Protein AF-K1YLE1-F1 (afdb_monomer)

Sequence (106 aa):
MKALAQDQYKVLEGLFARLPTEIRSKHPHFAALFDGDTSSYARRKIRENPPKVLLSNPEMLHLSMLPYHRNWQSFFSRLRYVVIDEVHSYRGVLGSHMAWVIRRLG

Nearest PDB structures (foldseek):
  5v9x-assembly1_A  TM=8.210E-01  e=5.045E-03  Mycolicibacterium smegmatis
  8ark-assembly3_C  TM=7.023E-01  e=1.483E+00  Saccharomyces cerevisiae
  7gqt-assembly1_A  TM=7.246E-01  e=3.457E+00  Homo sapiens
  8ark-assembly1_A  TM=4.950E-01  e=4.969E+00  Saccharomyces cerevisiae

Structure (mmCIF, N/CA/C/O backbone):
data_AF-K1YLE1-F1
#
_entry.id   AF-K1YLE1-F1
#
loop_
_atom_site.group_PDB
_atom_site.id
_atom_site.type_symbol
_atom_site.label_atom_id
_atom_site.label_alt_id
_atom_site.label_comp_id
_atom_site.label_asym_id
_atom_site.label_entity_id
_atom_site.label_seq_id
_atom_site.pdbx_PDB_ins_code
_atom_site.Cartn_x
_atom_site.Cartn_y
_atom_site.Cartn_z
_atom_site.occupancy
_atom_site.B_iso_or_equiv
_atom_site.auth_seq_id
_atom_site.auth_comp_id
_atom_site.auth_asym_id
_atom_site.auth_atom_id
_atom_site.pdbx_PDB_model_num
ATOM 1 N N . MET A 1 1 ? 5.183 9.085 -9.367 1.00 58.56 1 MET A N 1
ATOM 2 C CA . MET A 1 1 ? 4.461 8.050 -8.588 1.00 58.56 1 MET A CA 1
ATOM 3 C C . MET A 1 1 ? 4.128 8.464 -7.153 1.00 58.56 1 MET A C 1
ATOM 5 O O . MET A 1 1 ? 2.977 8.305 -6.783 1.00 58.56 1 MET A O 1
ATOM 9 N N . LYS A 1 2 ? 5.052 9.021 -6.350 1.00 65.19 2 LYS A N 1
ATOM 10 C CA . LYS A 1 2 ? 4.756 9.422 -4.953 1.00 65.19 2 LYS A CA 1
ATOM 11 C C . LYS A 1 2 ? 3.617 10.447 -4.818 1.00 65.19 2 LYS A C 1
ATOM 13 O O . LYS A 1 2 ? 2.703 10.228 -4.034 1.00 65.19 2 LYS A O 1
ATOM 18 N N . ALA A 1 3 ? 3.637 11.507 -5.631 1.00 73.69 3 ALA A N 1
ATOM 19 C CA . ALA A 1 3 ? 2.559 12.503 -5.656 1.00 73.69 3 ALA A CA 1
ATOM 20 C C . ALA A 1 3 ? 1.191 11.857 -5.945 1.00 73.69 3 ALA A C 1
ATOM 22 O O . ALA A 1 3 ? 0.238 12.084 -5.212 1.00 73.69 3 ALA A O 1
ATOM 23 N N . LEU A 1 4 ? 1.143 10.941 -6.920 1.00 78.00 4 LEU A N 1
ATOM 24 C CA . LEU A 1 4 ? -0.073 10.216 -7.287 1.00 78.00 4 LEU A CA 1
ATOM 25 C C . LEU A 1 4 ? -0.620 9.371 -6.131 1.00 78.00 4 LEU A C 1
ATOM 27 O O . LEU A 1 4 ? -1.800 9.465 -5.827 1.00 78.00 4 LEU A O 1
ATOM 31 N N . ALA A 1 5 ? 0.220 8.592 -5.441 1.00 79.56 5 ALA A N 1
ATOM 32 C CA . ALA A 1 5 ? -0.232 7.804 -4.290 1.00 79.56 5 ALA A CA 1
ATOM 33 C C . ALA A 1 5 ? -0.827 8.699 -3.190 1.00 79.56 5 ALA A C 1
ATOM 35 O O . ALA A 1 5 ? -1.853 8.371 -2.595 1.00 79.56 5 ALA A O 1
ATOM 36 N N . GLN A 1 6 ? -0.212 9.858 -2.954 1.00 82.81 6 GLN A N 1
ATOM 37 C CA . GLN A 1 6 ? -0.653 10.822 -1.954 1.00 82.81 6 GLN A CA 1
ATOM 38 C C . GLN A 1 6 ? -1.972 11.509 -2.345 1.00 82.81 6 GLN A C 1
ATOM 40 O O . GLN A 1 6 ? -2.826 11.731 -1.485 1.00 82.81 6 GLN A O 1
ATOM 45 N N . ASP A 1 7 ? -2.172 11.788 -3.631 1.00 86.44 7 ASP A N 1
ATOM 46 C CA . ASP A 1 7 ? -3.423 12.335 -4.158 1.00 86.44 7 ASP A CA 1
ATOM 47 C C . ASP A 1 7 ? -4.551 11.294 -4.127 1.00 86.44 7 ASP A C 1
ATOM 49 O O . ASP A 1 7 ? -5.642 11.588 -3.637 1.00 86.44 7 ASP A O 1
ATOM 53 N N . GLN A 1 8 ? -4.274 10.049 -4.527 1.00 87.31 8 GLN A N 1
ATOM 54 C CA . GLN A 1 8 ? -5.219 8.930 -4.418 1.00 87.31 8 GLN A CA 1
ATOM 55 C C . GLN A 1 8 ? -5.630 8.683 -2.962 1.00 87.31 8 GLN A C 1
ATOM 57 O O . GLN A 1 8 ? -6.809 8.486 -2.668 1.00 87.31 8 GLN A O 1
ATOM 62 N N . TYR A 1 9 ? -4.679 8.761 -2.028 1.00 89.44 9 TYR A N 1
ATOM 63 C CA . TYR A 1 9 ? -4.962 8.662 -0.599 1.00 89.44 9 TYR A CA 1
ATOM 64 C C . TYR A 1 9 ? -5.935 9.753 -0.132 1.00 89.44 9 TYR A C 1
ATOM 66 O O . TYR A 1 9 ? -6.931 9.443 0.520 1.00 89.44 9 TYR A O 1
ATOM 74 N N . LYS A 1 10 ? -5.709 11.018 -0.513 1.00 88.62 10 LYS A N 1
ATOM 75 C CA . LYS A 1 10 ? -6.620 12.127 -0.176 1.00 88.62 10 LYS A CA 1
ATOM 76 C C . LYS A 1 10 ? -8.017 11.927 -0.761 1.00 88.62 10 LYS A C 1
ATOM 78 O O . LYS A 1 10 ? -9.004 12.213 -0.086 1.00 88.62 10 LYS A O 1
ATOM 83 N N . VAL A 1 11 ? -8.114 11.436 -1.998 1.00 89.88 11 VAL A N 1
ATOM 84 C CA . VAL A 1 11 ? -9.403 11.141 -2.640 1.00 89.88 11 VAL A CA 1
ATOM 85 C C . VAL A 1 11 ? -10.143 10.038 -1.886 1.00 89.88 11 VAL A C 1
ATOM 87 O O . VAL A 1 11 ? -11.324 10.203 -1.583 1.00 89.88 11 VAL A O 1
ATOM 90 N N . LEU A 1 12 ? -9.459 8.948 -1.528 1.00 89.19 12 LEU A N 1
ATOM 91 C CA . LEU A 1 12 ? -10.048 7.845 -0.764 1.00 89.19 12 LEU A CA 1
ATOM 92 C C . LEU A 1 12 ? -10.521 8.289 0.621 1.00 89.19 12 LEU A C 1
ATOM 94 O O . LEU A 1 12 ? -11.643 7.965 1.003 1.00 89.19 12 LEU A O 1
ATOM 98 N N . GLU A 1 13 ? -9.717 9.070 1.340 1.00 88.75 13 GLU A N 1
ATOM 99 C CA . GLU A 1 13 ? -10.111 9.650 2.628 1.00 88.75 13 GLU A CA 1
ATOM 100 C C . GLU A 1 13 ? -11.322 10.584 2.475 1.00 88.75 13 GLU A C 1
ATOM 102 O O . GLU A 1 13 ? -12.272 10.507 3.252 1.00 88.75 13 GLU A O 1
ATOM 107 N N . GLY A 1 14 ? -11.358 11.410 1.424 1.00 89.56 14 GLY A N 1
ATOM 108 C CA . GLY A 1 14 ? -12.495 12.284 1.128 1.00 89.56 14 GLY A CA 1
ATOM 109 C C . GLY A 1 14 ? -13.777 11.527 0.762 1.00 89.56 14 GLY A C 1
ATOM 110 O O . GLY A 1 14 ? -14.875 11.947 1.127 1.00 89.56 14 GLY A O 1
ATOM 111 N N . LEU A 1 15 ? -13.668 10.398 0.059 1.00 88.88 15 LEU A N 1
ATOM 112 C CA . LEU A 1 15 ? -14.795 9.501 -0.209 1.00 88.88 15 LEU A CA 1
ATOM 113 C C . LEU A 1 15 ? -15.266 8.808 1.073 1.00 88.88 15 LEU A C 1
ATOM 115 O O . LEU A 1 15 ? -16.465 8.766 1.343 1.00 88.88 15 LEU A O 1
ATOM 119 N N . PHE A 1 16 ? -14.334 8.323 1.890 1.00 89.44 16 PHE A N 1
ATOM 120 C CA . PHE A 1 16 ? -14.638 7.662 3.153 1.00 89.44 16 PHE A CA 1
ATOM 121 C C . PHE A 1 16 ? -15.303 8.611 4.158 1.00 89.44 16 PHE A C 1
ATOM 123 O O . PHE A 1 16 ? -16.254 8.230 4.842 1.00 89.44 16 PHE A O 1
ATOM 130 N N . ALA A 1 17 ? -14.882 9.877 4.189 1.00 88.75 17 ALA A N 1
ATOM 131 C CA . ALA A 1 17 ? -15.471 10.908 5.035 1.00 88.75 17 ALA A CA 1
ATOM 132 C C . ALA A 1 17 ? -16.965 11.150 4.752 1.00 88.75 17 ALA A C 1
ATOM 134 O O . ALA A 1 17 ? -17.672 11.609 5.651 1.00 88.75 17 ALA A O 1
ATOM 135 N N . ARG A 1 18 ? -17.451 10.813 3.548 1.00 91.31 18 ARG A N 1
ATOM 136 C CA . ARG A 1 18 ? -18.861 10.940 3.137 1.00 91.31 18 ARG A CA 1
ATOM 137 C C . ARG A 1 18 ? -19.740 9.759 3.562 1.00 91.31 18 ARG A C 1
ATOM 139 O O . ARG A 1 18 ? -20.952 9.824 3.379 1.00 91.31 18 ARG A O 1
ATOM 146 N N . LEU A 1 19 ? -19.163 8.685 4.103 1.00 90.12 19 LEU A N 1
ATOM 147 C CA . LEU A 1 19 ? -19.934 7.534 4.576 1.00 90.12 19 LEU A CA 1
ATOM 148 C C . LEU A 1 19 ? -20.639 7.823 5.917 1.00 90.12 19 LEU A C 1
ATOM 150 O O . LEU A 1 19 ? -20.166 8.659 6.694 1.00 90.12 19 LEU A O 1
ATOM 154 N N . PRO A 1 20 ? -21.732 7.099 6.236 1.00 93.31 20 PRO A N 1
ATOM 155 C CA . PRO A 1 20 ? -22.396 7.179 7.535 1.00 93.31 20 PRO A CA 1
ATOM 156 C C . PRO A 1 20 ? -21.435 6.967 8.713 1.00 93.31 20 PRO A C 1
ATOM 158 O O . PRO A 1 20 ? -20.477 6.189 8.639 1.00 93.31 20 PRO A O 1
ATOM 161 N N . THR A 1 21 ? -21.689 7.6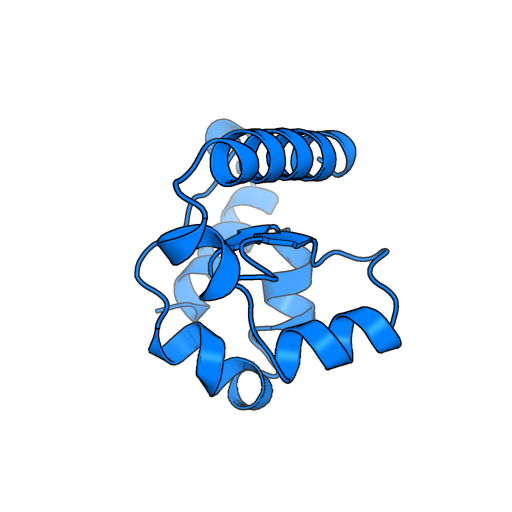58 9.824 1.00 90.06 21 THR A N 1
ATOM 162 C CA . THR A 1 21 ? -20.826 7.647 11.019 1.00 90.06 21 THR A CA 1
ATOM 163 C C . THR A 1 21 ? -20.658 6.247 11.610 1.00 90.06 21 THR A C 1
ATOM 165 O O . THR A 1 21 ? -19.582 5.923 12.103 1.00 90.06 21 THR A O 1
ATOM 168 N N . GLU A 1 22 ? -21.664 5.387 11.488 1.00 90.62 22 GLU A N 1
ATOM 169 C CA . GLU A 1 22 ? -21.665 3.995 11.948 1.00 90.62 22 GLU A CA 1
ATOM 170 C C . GLU A 1 22 ? -20.649 3.129 11.191 1.00 90.62 22 GLU A C 1
ATOM 172 O O . GLU A 1 22 ? -20.106 2.170 11.743 1.00 90.62 22 GLU A O 1
ATOM 177 N N . ILE A 1 23 ? -20.392 3.455 9.920 1.00 87.12 23 ILE A N 1
ATOM 178 C CA . ILE A 1 23 ? -19.375 2.789 9.100 1.00 87.12 23 ILE A CA 1
ATOM 179 C C . ILE A 1 23 ? -18.001 3.382 9.412 1.00 87.12 23 ILE A C 1
ATOM 181 O O . ILE A 1 23 ? -17.034 2.639 9.597 1.00 87.12 23 ILE A O 1
ATOM 185 N N . ARG A 1 24 ? -17.917 4.714 9.522 1.00 89.38 24 ARG A N 1
ATOM 186 C CA . ARG A 1 24 ? -16.657 5.417 9.798 1.00 89.38 24 ARG A CA 1
ATOM 187 C C . ARG A 1 24 ? -16.061 5.038 11.154 1.00 89.38 24 ARG A C 1
ATOM 189 O O . ARG A 1 24 ? -14.872 4.747 11.232 1.00 89.38 24 ARG A O 1
ATOM 196 N N . SER A 1 25 ? -16.882 4.952 12.200 1.00 86.62 25 SER A N 1
ATOM 197 C CA . SER A 1 25 ? -16.440 4.615 13.563 1.00 86.62 25 SER A CA 1
ATOM 198 C C . SER A 1 25 ? -15.867 3.201 13.685 1.00 86.62 25 SER A C 1
ATOM 200 O O . SER A 1 25 ? -14.962 2.965 14.482 1.00 86.62 25 SER A O 1
ATOM 202 N N . LYS A 1 26 ? -16.336 2.263 12.854 1.00 86.25 26 LYS A N 1
ATOM 203 C CA . LYS A 1 26 ? -15.804 0.893 12.786 1.00 86.25 26 LYS A CA 1
ATOM 204 C C . LYS A 1 26 ? -14.461 0.811 12.059 1.00 86.25 26 LYS A C 1
ATOM 206 O O . LYS A 1 26 ? -13.747 -0.184 12.206 1.00 86.25 26 LYS A O 1
ATOM 211 N N . HIS A 1 27 ? -14.118 1.818 11.256 1.00 84.25 27 HIS A N 1
ATOM 212 C CA . HIS A 1 27 ? -12.929 1.832 10.404 1.00 84.25 27 HIS A CA 1
ATOM 213 C C . HIS A 1 27 ? -12.196 3.186 10.481 1.00 84.25 27 HIS A C 1
ATOM 215 O O . HIS A 1 27 ? -12.070 3.866 9.467 1.00 84.25 27 HIS A O 1
ATOM 221 N N . PRO A 1 28 ? -11.661 3.570 11.657 1.00 76.94 28 PRO A N 1
ATOM 222 C CA . PRO A 1 28 ? -10.996 4.866 11.850 1.00 76.94 28 PRO A CA 1
ATOM 223 C C . PRO A 1 28 ? -9.699 5.028 11.037 1.00 76.94 28 PRO A C 1
ATOM 225 O O . PRO A 1 28 ? -9.206 6.139 10.873 1.00 76.94 28 PRO A O 1
ATOM 228 N N . HIS A 1 29 ? -9.144 3.926 10.526 1.00 80.44 29 HIS A N 1
ATOM 229 C CA . HIS A 1 29 ? -7.969 3.894 9.655 1.00 80.44 29 HIS A CA 1
ATOM 230 C C . HIS A 1 29 ? -8.321 3.135 8.374 1.00 80.44 29 HIS A C 1
ATOM 232 O O . HIS A 1 29 ? -7.908 1.991 8.168 1.00 80.44 29 HIS A O 1
ATOM 238 N N . PHE A 1 30 ? -9.190 3.731 7.555 1.00 89.12 30 PHE A N 1
ATOM 239 C CA . PHE A 1 30 ? -9.693 3.082 6.348 1.00 89.12 30 PHE A CA 1
ATOM 240 C C . PHE A 1 30 ? -8.579 2.849 5.327 1.00 89.12 30 PHE A C 1
ATOM 242 O O . PHE A 1 30 ? -8.436 1.726 4.834 1.00 89.12 30 PHE A O 1
ATOM 249 N N . ALA A 1 31 ? -7.766 3.875 5.067 1.00 92.88 31 ALA A N 1
ATOM 250 C CA . ALA A 1 31 ? -6.622 3.804 4.173 1.00 92.88 31 ALA A CA 1
ATOM 251 C C . ALA A 1 31 ? -5.309 4.156 4.891 1.00 92.88 31 ALA A C 1
ATOM 253 O O . ALA A 1 31 ? -5.304 4.876 5.887 1.00 92.88 31 ALA A O 1
ATOM 254 N N . ALA A 1 32 ? -4.178 3.673 4.372 1.00 93.31 32 ALA A N 1
ATOM 255 C CA . ALA A 1 32 ? -2.858 4.181 4.746 1.00 93.31 32 ALA A CA 1
ATOM 256 C C . ALA A 1 32 ? -1.887 4.170 3.560 1.00 93.31 32 ALA A C 1
ATOM 258 O O . ALA A 1 32 ? -1.979 3.316 2.674 1.00 93.31 32 ALA A O 1
ATOM 259 N N . LEU A 1 33 ? -0.930 5.098 3.589 1.00 93.38 33 LEU A N 1
ATOM 260 C CA . LEU A 1 33 ? 0.228 5.119 2.698 1.00 93.38 33 LEU A CA 1
ATOM 261 C C . LEU A 1 33 ? 1.363 4.290 3.302 1.00 93.38 33 LEU A C 1
ATOM 263 O O . LEU A 1 33 ? 1.681 4.426 4.484 1.00 93.38 33 LEU A O 1
ATOM 267 N N . PHE A 1 34 ? 1.961 3.432 2.482 1.00 93.75 34 PHE A N 1
ATOM 268 C CA . PHE A 1 34 ? 3.101 2.607 2.850 1.00 93.75 34 PHE A CA 1
ATOM 269 C C . PHE A 1 34 ? 4.150 2.635 1.738 1.00 93.75 34 PHE A C 1
ATOM 271 O O . PHE A 1 34 ? 4.104 1.865 0.777 1.00 93.75 34 PHE A O 1
ATOM 278 N N . ASP A 1 35 ? 5.094 3.55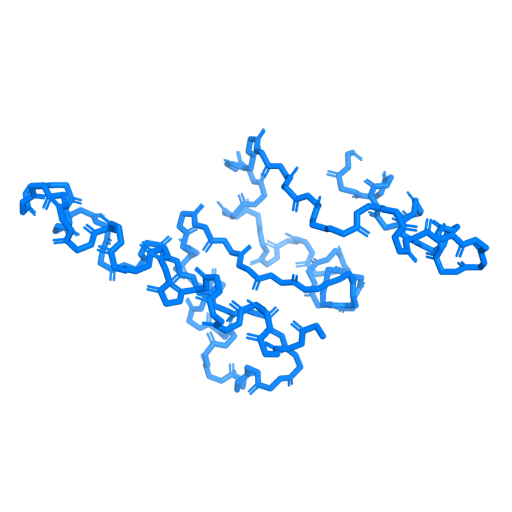5 1.877 1.00 91.88 35 ASP A N 1
ATOM 279 C CA . ASP A 1 35 ? 6.158 3.862 0.924 1.00 91.88 35 ASP A CA 1
ATOM 280 C C . ASP A 1 35 ? 7.524 4.053 1.626 1.00 91.88 35 ASP A C 1
ATOM 282 O O . ASP A 1 35 ? 7.689 3.827 2.835 1.00 91.88 35 ASP A O 1
ATOM 286 N N . GLY A 1 36 ? 8.530 4.465 0.851 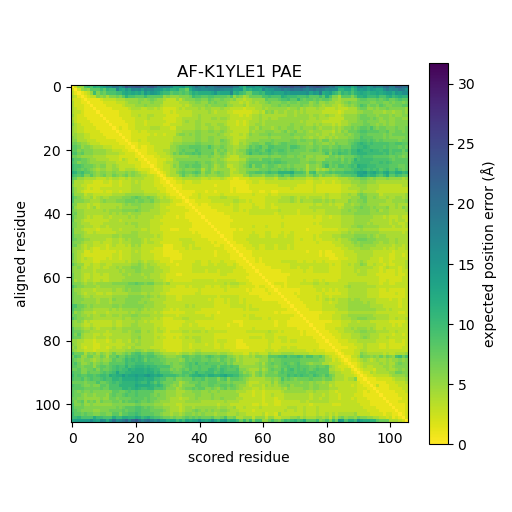1.00 88.00 36 GLY A N 1
ATOM 287 C CA . GLY A 1 36 ? 9.882 4.732 1.344 1.00 88.00 36 GLY A CA 1
ATOM 288 C C . GLY A 1 36 ? 9.951 5.814 2.429 1.00 88.00 36 GLY A C 1
ATOM 289 O O . GLY A 1 36 ? 10.793 5.713 3.317 1.00 88.00 36 GLY A O 1
ATOM 290 N N . ASP A 1 37 ? 9.031 6.780 2.422 1.00 89.88 37 ASP A N 1
ATOM 291 C CA . ASP A 1 37 ? 8.991 7.910 3.360 1.00 89.88 37 ASP A CA 1
ATOM 292 C C . ASP A 1 37 ? 8.184 7.622 4.630 1.00 89.88 37 ASP A C 1
ATOM 294 O O . ASP A 1 37 ? 8.211 8.386 5.598 1.00 89.88 37 ASP A O 1
ATOM 298 N N . THR A 1 38 ? 7.462 6.503 4.651 1.00 91.12 38 THR A N 1
ATOM 299 C CA . THR A 1 38 ? 6.695 6.082 5.820 1.00 91.12 38 THR A CA 1
ATOM 300 C C . THR A 1 38 ? 7.648 5.796 6.982 1.00 91.12 38 THR A C 1
ATOM 302 O O . THR A 1 38 ? 8.451 4.863 6.918 1.00 91.12 38 THR A O 1
ATOM 305 N N . SER A 1 39 ? 7.551 6.579 8.062 1.00 93.19 39 SER A N 1
ATOM 306 C CA . SER A 1 39 ? 8.437 6.459 9.228 1.00 93.19 39 SER A CA 1
ATOM 307 C C . SER A 1 39 ? 8.363 5.076 9.881 1.00 93.19 39 SER A C 1
ATOM 309 O O . SER A 1 39 ? 7.320 4.420 9.862 1.00 93.19 39 SER A O 1
ATOM 311 N N . SER A 1 40 ? 9.438 4.635 10.541 1.00 91.75 40 SER A N 1
ATOM 312 C CA . SER A 1 40 ? 9.474 3.334 11.231 1.00 91.75 40 SER A CA 1
ATOM 313 C C . SER A 1 40 ? 8.327 3.155 12.234 1.00 91.75 40 SER A C 1
ATOM 315 O O . SER A 1 40 ? 7.761 2.065 12.343 1.00 91.75 40 SER A O 1
ATOM 317 N N . TYR A 1 41 ? 7.940 4.234 12.923 1.00 93.75 41 TYR A N 1
ATOM 318 C CA . TYR A 1 41 ? 6.790 4.246 13.828 1.00 93.75 41 TYR A CA 1
ATOM 319 C C . TYR A 1 41 ? 5.466 4.017 13.084 1.00 93.75 41 TYR A C 1
ATOM 321 O O . TYR A 1 41 ? 4.682 3.151 13.477 1.00 93.75 41 TYR A O 1
ATOM 329 N N . ALA A 1 42 ? 5.235 4.736 11.980 1.00 93.12 42 ALA A N 1
ATOM 330 C CA . ALA A 1 42 ? 4.039 4.568 11.157 1.00 93.12 42 ALA A CA 1
ATOM 331 C C . ALA A 1 42 ? 3.973 3.164 10.532 1.00 93.12 42 ALA A C 1
ATOM 333 O O . ALA A 1 42 ? 2.934 2.511 10.606 1.00 93.12 42 ALA A O 1
ATOM 334 N N . ARG A 1 43 ? 5.098 2.640 10.022 1.00 93.31 43 ARG A N 1
ATOM 335 C CA . ARG A 1 43 ? 5.194 1.262 9.507 1.00 93.31 43 ARG A CA 1
ATOM 336 C C . ARG A 1 43 ? 4.811 0.233 10.566 1.00 93.31 43 ARG A C 1
ATOM 338 O O . ARG A 1 43 ? 4.123 -0.739 10.259 1.00 93.31 43 ARG A O 1
ATOM 345 N N . ARG A 1 44 ? 5.251 0.423 11.816 1.00 92.75 44 ARG A N 1
ATOM 346 C CA . ARG A 1 44 ? 4.885 -0.471 12.922 1.00 92.75 44 ARG A CA 1
ATOM 347 C C . ARG A 1 44 ? 3.382 -0.431 13.188 1.00 92.75 44 ARG A C 1
ATOM 349 O O . ARG A 1 44 ? 2.765 -1.491 13.184 1.00 92.75 44 ARG A O 1
ATOM 356 N N . LYS A 1 45 ? 2.796 0.765 13.305 1.00 93.06 45 LYS A N 1
ATOM 357 C CA . LYS A 1 45 ? 1.348 0.939 13.500 1.00 93.06 45 LYS A CA 1
ATOM 358 C C . LYS A 1 45 ? 0.514 0.302 12.390 1.00 93.06 45 LYS A C 1
ATOM 360 O O . LYS A 1 45 ? -0.452 -0.386 12.698 1.00 93.06 45 LYS A O 1
ATOM 365 N N . ILE A 1 46 ? 0.906 0.488 11.128 1.00 94.25 46 ILE A N 1
ATOM 366 C CA . ILE A 1 46 ? 0.220 -0.109 9.971 1.00 94.25 46 ILE A CA 1
ATOM 367 C C . ILE A 1 46 ? 0.263 -1.641 10.040 1.00 94.25 46 ILE A C 1
ATOM 369 O O . ILE A 1 46 ? -0.718 -2.291 9.713 1.00 94.25 46 ILE A O 1
ATOM 373 N N . ARG A 1 47 ? 1.369 -2.247 10.486 1.00 91.94 47 ARG A N 1
ATOM 374 C CA . ARG A 1 47 ? 1.447 -3.714 10.624 1.00 91.94 47 ARG A CA 1
ATOM 375 C C . ARG A 1 47 ? 0.634 -4.248 11.802 1.00 91.94 47 ARG A C 1
ATOM 377 O O . ARG A 1 47 ? -0.017 -5.278 11.668 1.00 91.94 47 ARG A O 1
ATOM 384 N N . GLU A 1 48 ? 0.679 -3.559 12.942 1.00 91.31 48 GLU A N 1
ATOM 385 C CA . GLU A 1 48 ? -0.085 -3.926 14.144 1.00 91.31 48 GLU A CA 1
ATOM 386 C C . GLU A 1 48 ? -1.597 -3.808 13.899 1.00 91.31 48 GLU A C 1
ATOM 388 O O . GLU A 1 48 ? -2.362 -4.673 14.317 1.00 91.31 48 GLU A O 1
ATOM 393 N N . ASN A 1 49 ? -2.020 -2.763 13.183 1.00 90.81 49 ASN A N 1
ATOM 394 C CA . ASN A 1 49 ? -3.416 -2.476 12.865 1.00 90.81 49 ASN A CA 1
ATOM 395 C C . ASN A 1 49 ? -3.562 -2.149 11.369 1.00 90.81 49 ASN A C 1
ATOM 397 O O . ASN A 1 49 ? -3.614 -0.973 10.997 1.00 90.81 49 ASN A O 1
ATOM 401 N N . PRO A 1 50 ? -3.608 -3.172 10.497 1.00 92.12 50 PRO A N 1
ATOM 402 C CA . PRO A 1 50 ? -3.647 -2.960 9.058 1.00 92.12 50 PRO A CA 1
ATOM 403 C C . PRO A 1 50 ? -4.934 -2.267 8.594 1.00 92.12 50 PRO A C 1
ATOM 405 O O . PRO A 1 50 ? -6.029 -2.654 9.022 1.00 92.12 50 PRO A O 1
ATOM 408 N N . PRO A 1 51 ? -4.822 -1.273 7.689 1.00 93.31 51 PRO A N 1
ATOM 409 C CA . PRO A 1 51 ? -5.973 -0.586 7.118 1.00 93.31 51 PRO A CA 1
ATOM 410 C C . PRO A 1 51 ? -6.754 -1.507 6.173 1.00 93.31 51 PRO A C 1
ATOM 412 O O . PRO A 1 51 ? -6.294 -2.585 5.784 1.00 93.31 51 PRO A O 1
ATOM 415 N N . LYS A 1 52 ? -7.942 -1.064 5.752 1.00 92.12 52 LYS A N 1
ATOM 416 C CA . LYS A 1 52 ? -8.718 -1.753 4.706 1.00 92.12 52 LYS A CA 1
ATOM 417 C C . LYS A 1 52 ? -8.092 -1.574 3.326 1.00 92.12 52 LYS A C 1
ATOM 419 O O . LYS A 1 52 ? -8.157 -2.493 2.515 1.00 92.12 52 LYS A O 1
ATOM 424 N N . VAL A 1 53 ? -7.496 -0.410 3.083 1.00 94.56 53 VAL A N 1
ATOM 425 C CA . VAL A 1 53 ? -6.809 -0.067 1.838 1.00 94.56 53 VAL A CA 1
ATOM 426 C C . VAL A 1 53 ? -5.373 0.326 2.156 1.00 94.56 53 VAL A C 1
ATOM 428 O O . VAL A 1 53 ? -5.124 1.221 2.958 1.00 94.56 53 VAL A O 1
ATOM 431 N N . LEU A 1 54 ? -4.415 -0.340 1.520 1.00 94.62 54 LEU A N 1
ATOM 432 C CA . LEU A 1 54 ? -3.003 0.006 1.626 1.00 94.62 54 LEU A CA 1
ATOM 433 C C . LEU A 1 54 ? -2.524 0.515 0.271 1.00 94.62 54 LEU A C 1
ATOM 435 O O . LEU A 1 54 ? -2.535 -0.231 -0.707 1.00 94.62 54 LEU A O 1
ATOM 439 N N . LEU A 1 55 ? -2.109 1.776 0.219 1.00 94.38 55 LEU A N 1
ATOM 440 C CA . LEU A 1 55 ? -1.497 2.359 -0.965 1.00 94.38 55 LEU A CA 1
ATOM 441 C C . LEU A 1 55 ? 0.012 2.188 -0.848 1.00 94.38 55 LEU A C 1
ATOM 443 O O . LEU A 1 55 ? 0.625 2.656 0.110 1.00 94.38 55 LEU A O 1
ATOM 447 N N . SER A 1 56 ? 0.606 1.495 -1.812 1.00 92.56 56 SER A N 1
ATOM 448 C CA . SER A 1 56 ? 2.029 1.178 -1.797 1.00 92.56 56 SER A CA 1
ATOM 449 C C . SER A 1 56 ? 2.604 1.167 -3.209 1.00 92.56 56 SER A C 1
ATOM 451 O O . SER A 1 56 ? 1.885 1.354 -4.190 1.00 92.56 56 SER A O 1
ATOM 453 N N . ASN A 1 57 ? 3.913 0.961 -3.311 1.00 89.44 57 ASN A N 1
ATOM 454 C CA . ASN A 1 57 ? 4.618 0.812 -4.574 1.00 89.44 57 ASN A CA 1
ATOM 455 C C . ASN A 1 57 ? 5.227 -0.605 -4.690 1.00 89.44 57 ASN A C 1
ATOM 457 O O . ASN A 1 57 ? 5.372 -1.309 -3.683 1.00 89.44 57 ASN A O 1
ATOM 461 N N . PRO A 1 58 ? 5.596 -1.051 -5.907 1.00 88.69 58 PRO A N 1
ATOM 462 C CA . PRO A 1 58 ? 6.167 -2.387 -6.110 1.00 88.69 58 PRO A CA 1
ATOM 463 C C . PRO A 1 58 ? 7.435 -2.648 -5.290 1.00 88.69 58 PRO A C 1
ATOM 465 O O . PRO A 1 58 ? 7.690 -3.773 -4.866 1.00 88.69 58 PRO A O 1
ATOM 468 N N . GLU A 1 59 ? 8.219 -1.602 -5.045 1.00 89.00 59 GLU A N 1
ATOM 469 C CA . GLU A 1 59 ? 9.441 -1.667 -4.253 1.00 89.00 59 GLU A CA 1
ATOM 470 C C . GLU A 1 59 ? 9.153 -2.018 -2.786 1.00 89.00 59 GLU A C 1
ATOM 472 O O . GLU A 1 59 ? 9.766 -2.933 -2.245 1.00 89.00 59 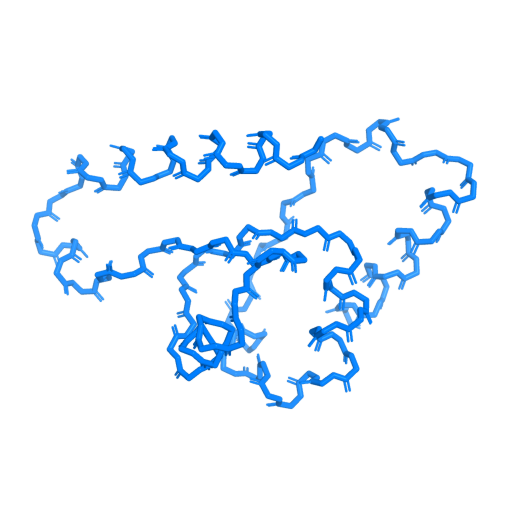GLU A O 1
ATOM 477 N N . MET A 1 60 ? 8.178 -1.372 -2.141 1.00 92.38 60 MET A N 1
ATOM 478 C CA . MET A 1 60 ? 7.785 -1.696 -0.766 1.00 92.38 60 MET A CA 1
ATOM 479 C C . MET A 1 60 ? 7.163 -3.076 -0.650 1.00 92.38 60 MET A C 1
ATOM 481 O O . MET A 1 60 ? 7.409 -3.777 0.336 1.00 92.38 60 MET A O 1
ATOM 485 N N . LEU A 1 61 ? 6.430 -3.505 -1.671 1.00 92.25 61 LEU A N 1
ATOM 486 C CA . LEU A 1 61 ? 5.940 -4.869 -1.734 1.00 92.25 61 LEU A CA 1
ATOM 487 C C . LEU A 1 61 ? 7.110 -5.872 -1.773 1.00 92.25 61 LEU A C 1
ATOM 489 O O . LEU A 1 61 ? 7.137 -6.818 -0.983 1.00 92.25 61 LEU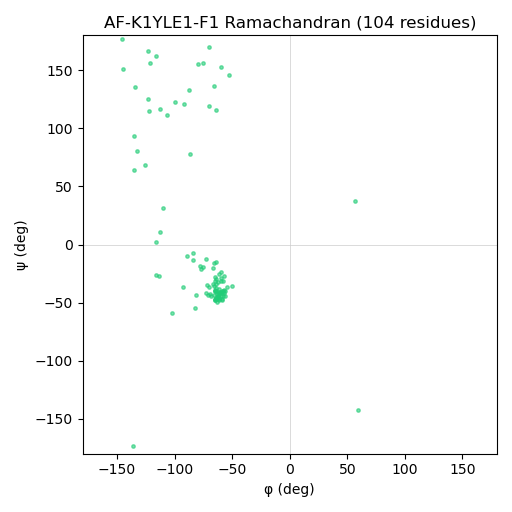 A O 1
ATOM 493 N N . HIS A 1 62 ? 8.110 -5.626 -2.624 1.00 91.44 62 HIS A N 1
ATOM 494 C CA . HIS A 1 62 ? 9.285 -6.483 -2.788 1.00 91.44 62 HIS A CA 1
ATOM 495 C C . HIS A 1 62 ? 10.231 -6.483 -1.577 1.00 91.44 62 HIS A C 1
ATOM 497 O O . HIS A 1 62 ? 10.706 -7.549 -1.194 1.00 91.44 62 HIS A O 1
ATOM 503 N N . LEU A 1 63 ? 10.503 -5.318 -0.982 1.00 91.31 63 LEU A N 1
ATOM 504 C CA . LEU A 1 63 ? 11.515 -5.142 0.067 1.00 91.31 63 LEU A CA 1
ATOM 505 C C . LEU A 1 63 ? 10.953 -5.285 1.486 1.00 91.31 63 LEU A C 1
ATOM 507 O O . LEU A 1 63 ? 11.629 -5.813 2.364 1.00 91.31 63 LEU A O 1
ATOM 511 N N . SER A 1 64 ? 9.725 -4.820 1.731 1.00 91.38 64 SER A N 1
ATOM 512 C CA . SER A 1 64 ? 9.198 -4.645 3.095 1.00 91.38 64 SER A CA 1
ATOM 513 C C . SER A 1 64 ? 8.036 -5.573 3.440 1.00 91.38 64 SER A C 1
ATOM 515 O O . SER A 1 64 ? 7.824 -5.875 4.618 1.00 91.38 64 SER A O 1
ATOM 517 N N . MET A 1 65 ? 7.261 -6.014 2.447 1.00 93.94 65 MET A N 1
ATOM 518 C CA . MET A 1 65 ? 6.060 -6.815 2.692 1.00 93.94 65 MET A CA 1
ATOM 519 C C . MET A 1 65 ? 6.286 -8.301 2.427 1.00 93.94 65 MET A C 1
ATOM 521 O O . MET A 1 65 ? 6.146 -9.102 3.347 1.00 93.94 65 MET A O 1
ATOM 525 N N . LEU A 1 66 ? 6.674 -8.679 1.206 1.00 93.12 66 LEU A N 1
ATOM 526 C CA . LEU A 1 66 ? 6.795 -10.086 0.806 1.00 93.12 66 LEU A CA 1
ATOM 527 C C . LEU A 1 66 ? 7.898 -10.860 1.553 1.00 93.12 66 LEU A C 1
ATOM 529 O O . LEU A 1 66 ? 7.627 -11.980 1.983 1.00 93.12 66 LEU A O 1
ATOM 533 N N . PRO A 1 67 ? 9.120 -10.327 1.774 1.00 93.38 67 PRO A N 1
ATOM 534 C CA . PRO A 1 67 ? 10.146 -11.040 2.543 1.00 93.38 67 PRO A CA 1
ATOM 535 C C . PRO A 1 67 ? 9.747 -11.235 4.010 1.00 93.38 67 PRO A C 1
ATOM 537 O O . PRO A 1 67 ? 10.136 -12.210 4.644 1.00 93.38 67 PRO A O 1
ATOM 540 N N . TYR A 1 68 ? 8.924 -10.326 4.537 1.00 93.38 68 TYR A N 1
ATOM 541 C CA . TYR A 1 68 ? 8.456 -10.319 5.920 1.00 93.38 68 TYR A CA 1
ATOM 542 C C . TYR A 1 68 ? 6.965 -10.659 6.019 1.00 93.38 68 TYR A C 1
ATOM 544 O O . TYR A 1 68 ? 6.280 -10.171 6.918 1.00 93.38 68 TYR A O 1
ATOM 552 N N . HIS A 1 69 ? 6.448 -11.490 5.108 1.00 92.75 69 HIS A N 1
ATOM 553 C CA . HIS A 1 69 ? 5.010 -11.741 4.956 1.00 92.75 69 HIS A CA 1
ATOM 554 C C . HIS A 1 69 ? 4.330 -12.250 6.240 1.00 92.75 69 HIS A C 1
ATOM 556 O O . HIS A 1 69 ? 3.154 -11.967 6.454 1.00 92.75 69 HIS A O 1
ATOM 562 N N . ARG A 1 70 ? 5.062 -12.929 7.139 1.00 93.44 70 ARG A N 1
ATOM 563 C CA . ARG A 1 70 ? 4.564 -13.326 8.472 1.00 93.44 70 ARG A CA 1
ATOM 564 C C . ARG A 1 70 ? 4.092 -12.126 9.300 1.00 93.44 70 ARG A C 1
ATOM 566 O O . ARG A 1 70 ? 3.043 -12.192 9.926 1.00 93.44 70 ARG A O 1
ATOM 573 N N . ASN A 1 71 ? 4.800 -10.999 9.221 1.00 93.19 71 ASN A N 1
ATOM 574 C CA . ASN A 1 71 ? 4.427 -9.753 9.903 1.00 93.19 71 ASN A CA 1
ATOM 575 C C . ASN A 1 71 ? 3.216 -9.061 9.258 1.00 93.19 71 ASN A C 1
ATOM 577 O O . ASN A 1 71 ? 2.667 -8.123 9.825 1.00 93.19 71 ASN A O 1
ATOM 581 N N . TRP A 1 72 ? 2.824 -9.508 8.066 1.00 94.38 72 TRP A N 1
ATOM 582 C CA . TRP A 1 72 ? 1.700 -8.997 7.288 1.00 94.38 72 TRP A CA 1
ATOM 583 C C . TRP A 1 72 ? 0.567 -10.018 7.175 1.00 94.38 72 TRP A C 1
ATOM 585 O O . TRP A 1 72 ? -0.367 -9.811 6.404 1.00 94.38 72 TRP A O 1
ATOM 595 N N . GLN A 1 73 ? 0.613 -11.113 7.941 1.00 93.19 73 GLN A N 1
ATOM 596 C CA . GLN A 1 73 ? -0.371 -12.192 7.861 1.00 93.19 73 GLN A CA 1
ATOM 597 C C . GLN A 1 73 ? -1.804 -11.680 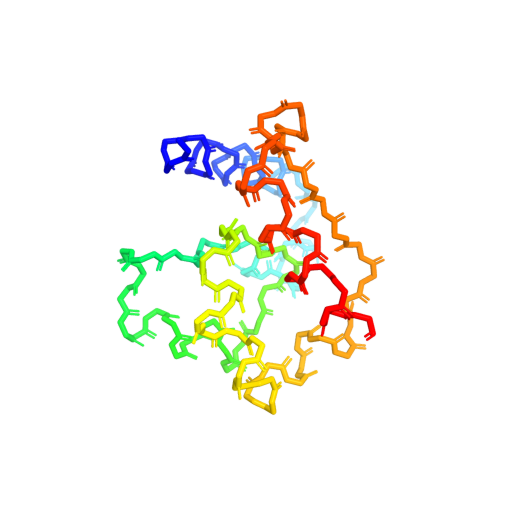8.070 1.00 93.19 73 GLN A C 1
ATOM 599 O O . GLN A 1 73 ? -2.715 -12.093 7.356 1.00 93.19 73 GLN A O 1
ATOM 604 N N . SER A 1 74 ? -2.013 -10.747 9.002 1.00 91.75 74 SER A N 1
ATOM 605 C CA . SER A 1 74 ? -3.320 -10.129 9.278 1.00 91.75 74 SER A CA 1
ATOM 606 C C . SER A 1 74 ? -3.886 -9.346 8.086 1.00 91.75 74 SER A C 1
ATOM 608 O O . SER A 1 74 ? -5.102 -9.318 7.897 1.00 91.75 74 SER A O 1
ATOM 610 N N . PHE A 1 75 ? -3.016 -8.746 7.270 1.00 93.81 75 PHE A N 1
ATOM 611 C CA . PHE A 1 75 ? -3.385 -8.047 6.042 1.00 93.81 75 PHE A CA 1
ATOM 612 C C . PHE A 1 75 ? -3.571 -9.027 4.876 1.00 93.81 75 PHE A C 1
ATOM 614 O O . PHE A 1 75 ? -4.650 -9.083 4.289 1.00 93.81 75 PHE A O 1
ATOM 621 N N . PHE A 1 76 ? -2.560 -9.854 4.581 1.00 93.62 76 PHE A N 1
ATOM 622 C CA . PHE A 1 76 ? -2.579 -10.775 3.440 1.00 93.62 76 PHE A CA 1
ATOM 623 C C . PHE A 1 76 ? -3.670 -11.846 3.542 1.00 93.62 76 PHE A C 1
ATOM 625 O O . PHE A 1 76 ? -4.286 -12.167 2.533 1.00 93.62 76 PHE A O 1
ATOM 632 N N . SER A 1 77 ? -4.004 -12.327 4.745 1.00 93.12 77 SER A N 1
ATOM 633 C CA . SER A 1 77 ? -5.111 -13.285 4.942 1.00 93.12 77 SER A CA 1
ATOM 634 C C . SER A 1 77 ? -6.495 -12.729 4.590 1.00 93.12 77 SER A C 1
ATOM 636 O O . SER A 1 77 ? -7.451 -13.490 4.461 1.00 93.12 77 SER A O 1
ATOM 638 N N . ARG A 1 78 ? -6.626 -11.405 4.450 1.00 92.62 78 ARG A N 1
ATOM 639 C CA . ARG A 1 78 ? -7.879 -10.711 4.118 1.00 92.62 78 ARG A CA 1
ATOM 640 C C . ARG A 1 78 ? -7.804 -10.001 2.767 1.00 92.62 78 ARG A C 1
ATOM 642 O O . ARG A 1 78 ? -8.759 -9.316 2.391 1.00 92.62 78 ARG A O 1
ATOM 649 N N . LEU A 1 79 ? -6.683 -10.133 2.058 1.00 94.00 79 LEU A N 1
ATOM 650 C CA . LEU A 1 79 ? -6.463 -9.493 0.772 1.00 94.00 79 LEU A CA 1
ATOM 651 C C . LEU A 1 79 ? -7.359 -10.158 -0.277 1.00 94.00 79 LEU A C 1
ATOM 653 O O . LEU A 1 79 ? -7.267 -11.355 -0.521 1.00 94.00 79 LEU A O 1
ATOM 657 N N . ARG A 1 80 ? -8.246 -9.367 -0.884 1.00 94.12 80 ARG A N 1
ATOM 658 C CA . ARG A 1 80 ? -9.155 -9.828 -1.951 1.00 94.12 80 ARG A CA 1
ATOM 659 C C . ARG A 1 80 ? -8.907 -9.151 -3.287 1.00 94.12 80 ARG A C 1
ATOM 661 O O . ARG A 1 80 ? -9.233 -9.710 -4.324 1.00 94.12 80 ARG A O 1
ATOM 668 N N . TYR A 1 81 ? -8.355 -7.944 -3.249 1.00 94.62 81 TYR A N 1
ATOM 669 C CA . TYR A 1 81 ? -8.162 -7.110 -4.422 1.00 94.62 81 TYR A CA 1
ATOM 670 C C . TYR A 1 81 ? -6.756 -6.528 -4.394 1.00 94.62 81 TYR A C 1
ATOM 672 O O . TYR A 1 81 ? -6.305 -6.037 -3.359 1.00 94.62 81 TYR A O 1
ATOM 680 N N . VAL A 1 82 ? -6.094 -6.568 -5.546 1.00 93.12 82 VAL A N 1
ATOM 681 C CA . VAL A 1 82 ? -4.838 -5.870 -5.813 1.00 93.12 82 VAL A CA 1
ATOM 682 C C . VAL A 1 82 ? -5.100 -4.974 -7.012 1.00 93.12 82 VAL A C 1
ATOM 684 O O . VAL A 1 82 ? -5.400 -5.465 -8.097 1.00 93.12 82 VAL A O 1
ATOM 687 N N . VAL A 1 83 ? -5.034 -3.662 -6.801 1.00 92.44 83 VAL A N 1
ATOM 688 C CA . VAL A 1 83 ? -5.206 -2.671 -7.865 1.00 92.44 83 VAL A CA 1
ATOM 689 C C . VAL A 1 83 ? -3.823 -2.211 -8.290 1.00 92.44 83 VAL A C 1
ATOM 691 O O . VAL A 1 83 ? -3.042 -1.743 -7.463 1.00 92.44 83 VAL A O 1
ATOM 694 N N . ILE A 1 84 ? -3.517 -2.377 -9.573 1.00 90.06 84 ILE A N 1
ATOM 695 C CA . ILE A 1 84 ? -2.269 -1.912 -10.168 1.00 90.06 84 ILE A CA 1
ATOM 696 C C . ILE A 1 84 ? -2.618 -0.699 -11.011 1.00 90.06 84 ILE A C 1
ATOM 698 O O . ILE A 1 84 ? -3.313 -0.820 -12.018 1.00 90.06 84 ILE A O 1
ATOM 702 N N . ASP A 1 85 ? -2.154 0.460 -10.569 1.00 86.94 85 ASP A N 1
ATOM 703 C CA . ASP A 1 85 ? -2.274 1.684 -11.344 1.00 86.94 85 ASP A CA 1
ATOM 704 C C . ASP A 1 85 ? -1.192 1.728 -12.430 1.00 86.94 85 ASP A C 1
ATOM 706 O O . ASP A 1 85 ? -0.143 1.093 -12.293 1.00 86.94 85 ASP A O 1
ATOM 710 N N . GLU A 1 86 ? -1.433 2.473 -13.507 1.00 84.25 86 GLU A N 1
ATOM 711 C CA . GLU A 1 86 ? -0.425 2.737 -14.539 1.00 84.25 86 GLU A CA 1
ATOM 712 C C . GLU A 1 86 ? 0.171 1.464 -15.180 1.00 84.25 86 GLU A C 1
ATOM 714 O O . GLU A 1 86 ? 1.355 1.417 -15.515 1.00 84.25 86 GLU A O 1
ATOM 719 N N . VAL A 1 87 ? -0.636 0.411 -15.395 1.00 84.38 87 VAL A N 1
ATOM 720 C CA . VAL A 1 87 ? -0.165 -0.885 -15.947 1.00 84.38 87 VAL A CA 1
ATOM 7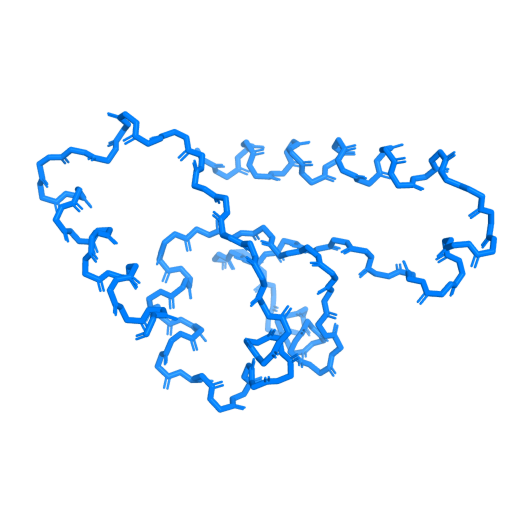21 C C . VAL A 1 87 ? 0.670 -0.722 -17.222 1.00 84.38 87 VAL A C 1
ATOM 723 O O . VAL A 1 87 ? 1.650 -1.435 -17.435 1.00 84.38 87 VAL A O 1
ATOM 726 N N . HIS A 1 88 ? 0.317 0.252 -18.059 1.00 83.06 88 HIS A N 1
ATOM 727 C CA . HIS A 1 88 ? 1.011 0.536 -19.311 1.00 83.06 88 HIS A CA 1
ATOM 728 C C . HIS A 1 88 ? 2.448 1.057 -19.125 1.00 83.06 88 HIS A C 1
ATOM 730 O O . HIS A 1 88 ? 3.252 0.942 -20.052 1.00 83.06 88 HIS A O 1
ATOM 736 N N . SER A 1 89 ? 2.775 1.585 -17.944 1.00 82.62 89 SER A N 1
ATOM 737 C CA . SER A 1 89 ? 4.118 2.032 -17.567 1.00 82.62 89 SER A CA 1
ATOM 738 C C . SER A 1 89 ? 5.044 0.864 -17.191 1.00 82.62 89 SER A C 1
ATOM 740 O O . SER A 1 89 ? 6.267 1.003 -17.239 1.00 82.62 89 SER A O 1
ATOM 742 N N . TYR A 1 90 ? 4.504 -0.320 -16.875 1.00 81.69 90 TYR A N 1
ATOM 743 C CA . TYR A 1 90 ? 5.291 -1.515 -16.551 1.00 81.69 90 TYR A CA 1
ATOM 744 C C . TYR A 1 90 ? 5.676 -2.300 -17.815 1.00 81.69 90 TYR A C 1
ATOM 746 O O . TYR A 1 90 ? 5.094 -3.335 -18.136 1.00 81.69 90 TYR A O 1
ATOM 754 N N . ARG A 1 91 ? 6.688 -1.816 -18.545 1.00 84.44 91 ARG A N 1
ATOM 755 C CA . ARG A 1 91 ? 7.253 -2.476 -19.741 1.00 84.44 91 ARG A CA 1
ATOM 756 C C . ARG A 1 91 ? 8.756 -2.729 -19.598 1.00 84.44 91 ARG A C 1
ATOM 758 O O . ARG A 1 91 ? 9.405 -2.205 -18.693 1.00 84.44 91 ARG A O 1
ATOM 765 N N . GLY A 1 92 ? 9.310 -3.559 -20.483 1.00 88.69 92 GLY A N 1
ATOM 766 C CA . GLY A 1 92 ? 10.733 -3.913 -20.476 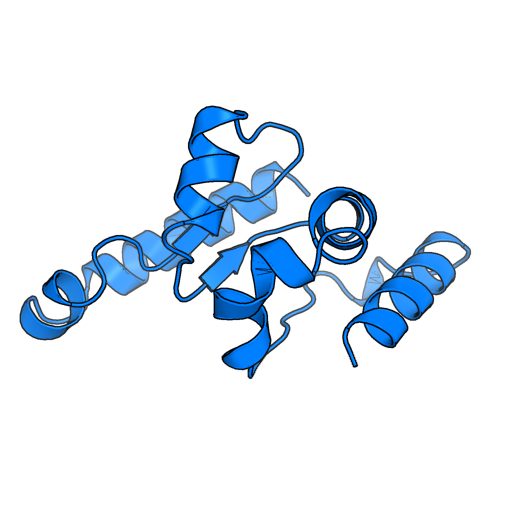1.00 88.69 92 GLY A CA 1
ATOM 767 C C . GLY A 1 92 ? 11.170 -4.566 -19.159 1.00 88.69 92 GLY A C 1
ATOM 768 O O . GLY A 1 92 ? 10.412 -5.316 -18.548 1.00 88.69 92 GLY A O 1
ATOM 769 N N . VAL A 1 93 ? 12.384 -4.253 -18.697 1.00 86.25 93 VAL A N 1
ATOM 770 C CA . VAL A 1 93 ? 12.960 -4.815 -17.459 1.00 86.25 93 VAL A CA 1
ATOM 771 C C . VAL A 1 93 ? 12.089 -4.526 -16.231 1.00 86.25 93 VAL A C 1
ATOM 773 O O . VAL A 1 93 ? 11.891 -5.407 -15.394 1.00 86.25 93 VAL A O 1
ATOM 776 N N . LEU A 1 94 ? 11.516 -3.321 -16.143 1.00 82.25 94 LEU A N 1
ATOM 777 C CA . LEU A 1 94 ? 10.637 -2.937 -15.039 1.00 82.25 94 LEU A CA 1
ATOM 778 C C . LEU A 1 94 ? 9.349 -3.774 -15.023 1.00 82.25 94 LEU A C 1
ATOM 780 O O . LEU A 1 94 ? 8.907 -4.205 -13.959 1.00 82.25 94 LEU A O 1
ATOM 784 N N . GLY A 1 95 ? 8.780 -4.046 -16.201 1.00 86.31 95 GLY A N 1
ATOM 785 C CA . GLY A 1 95 ? 7.631 -4.940 -16.355 1.00 86.31 95 GLY A CA 1
ATOM 786 C C . GLY A 1 95 ? 7.943 -6.368 -15.910 1.00 86.31 95 GLY A C 1
ATOM 787 O O . GLY A 1 95 ? 7.184 -6.948 -15.135 1.00 86.31 95 GLY A O 1
ATOM 788 N N . SER A 1 96 ? 9.099 -6.904 -16.312 1.00 88.62 96 SER A N 1
ATOM 789 C CA . SER A 1 96 ? 9.557 -8.224 -15.864 1.00 88.62 96 SER A CA 1
ATOM 790 C C . SER A 1 96 ? 9.708 -8.288 -14.343 1.00 88.62 96 SER A C 1
ATOM 792 O O . SER A 1 96 ? 9.245 -9.242 -13.720 1.00 88.62 96 SER A O 1
ATOM 794 N N . HIS A 1 97 ? 10.296 -7.261 -13.722 1.00 86.25 97 HIS A N 1
ATOM 795 C CA . HIS A 1 97 ? 10.410 -7.187 -12.266 1.00 86.25 97 HIS A CA 1
ATOM 796 C C . HIS A 1 97 ? 9.031 -7.155 -11.585 1.00 86.25 97 HIS A C 1
ATOM 798 O O . HIS A 1 97 ? 8.786 -7.916 -10.649 1.00 86.25 97 HIS A O 1
ATOM 804 N N . MET A 1 98 ? 8.104 -6.334 -12.086 1.00 88.94 98 MET A N 1
ATOM 805 C CA . MET A 1 98 ? 6.738 -6.257 -11.559 1.00 88.94 98 MET A CA 1
ATOM 806 C C . MET A 1 98 ? 6.006 -7.602 -11.668 1.00 88.94 98 MET A C 1
ATOM 808 O O . MET A 1 98 ? 5.371 -8.033 -10.706 1.00 88.94 98 MET A O 1
ATOM 812 N N . ALA A 1 99 ? 6.151 -8.311 -12.791 1.00 89.12 99 ALA A N 1
ATOM 813 C CA . ALA A 1 99 ? 5.565 -9.636 -12.980 1.00 89.12 99 ALA A CA 1
ATOM 814 C C . ALA A 1 99 ? 6.061 -10.644 -11.928 1.00 89.12 99 ALA A C 1
ATOM 816 O O . ALA A 1 99 ? 5.260 -11.387 -11.357 1.00 89.12 99 ALA A O 1
ATOM 817 N N . TRP A 1 100 ? 7.358 -10.631 -11.607 1.00 90.00 100 TRP A N 1
ATOM 818 C CA . TRP A 1 100 ? 7.921 -11.470 -10.544 1.00 90.00 100 TRP A CA 1
ATOM 819 C C . TRP A 1 100 ? 7.398 -11.108 -9.155 1.00 90.00 100 TRP A C 1
ATOM 821 O O . TRP A 1 100 ? 7.122 -12.000 -8.353 1.00 90.00 100 TRP A O 1
ATOM 831 N N . VAL A 1 101 ? 7.234 -9.817 -8.865 1.00 89.31 101 VAL A N 1
ATOM 832 C CA . VAL A 1 101 ? 6.667 -9.356 -7.591 1.00 89.31 101 VAL A CA 1
ATOM 833 C C . VAL A 1 101 ? 5.214 -9.816 -7.442 1.00 89.31 101 VAL A C 1
ATOM 835 O O . VAL A 1 101 ? 4.862 -10.373 -6.404 1.00 89.31 101 VAL A O 1
ATOM 838 N N . ILE A 1 102 ? 4.388 -9.662 -8.481 1.00 88.50 102 ILE A N 1
ATOM 839 C CA . ILE A 1 102 ? 2.989 -10.120 -8.473 1.00 88.50 102 ILE A CA 1
ATOM 840 C C . ILE A 1 102 ? 2.915 -11.644 -8.346 1.00 88.50 102 ILE A C 1
ATOM 842 O O . ILE A 1 102 ? 2.094 -12.156 -7.594 1.00 88.50 102 ILE A O 1
ATOM 846 N N . ARG A 1 103 ? 3.802 -12.389 -9.013 1.00 90.06 103 ARG A N 1
ATOM 847 C CA . ARG A 1 103 ? 3.831 -13.855 -8.914 1.00 90.06 103 ARG A CA 1
ATOM 848 C C . ARG A 1 103 ? 4.106 -14.354 -7.492 1.00 90.06 103 ARG A C 1
ATOM 850 O O . ARG A 1 103 ? 3.707 -15.460 -7.168 1.00 90.06 103 ARG A O 1
ATOM 857 N N . ARG A 1 104 ? 4.772 -13.556 -6.652 1.00 90.62 104 ARG A N 1
ATOM 858 C CA . ARG A 1 104 ? 5.022 -13.872 -5.235 1.00 90.62 104 ARG A CA 1
ATOM 859 C C . ARG A 1 104 ? 3.869 -13.503 -4.299 1.00 90.62 104 ARG A C 1
ATOM 861 O O . ARG A 1 104 ? 3.915 -13.882 -3.133 1.00 90.62 104 ARG A O 1
ATOM 868 N N . LEU A 1 105 ? 2.900 -12.714 -4.765 1.00 83.50 105 LEU A N 1
ATOM 869 C CA . LEU A 1 105 ? 1.695 -12.384 -3.999 1.00 83.50 105 LEU A CA 1
ATOM 870 C C . LEU A 1 105 ? 0.670 -13.530 -3.991 1.00 83.50 105 LEU A C 1
ATOM 872 O O . LEU A 1 105 ? -0.204 -13.520 -3.126 1.00 83.50 105 LEU A O 1
ATOM 876 N N . GLY A 1 106 ? 0.757 -14.451 -4.959 1.00 70.00 106 GLY A N 1
ATOM 877 C CA . GLY A 1 106 ? -0.130 -15.605 -5.129 1.00 70.00 106 GLY A CA 1
ATOM 878 C C . GLY A 1 106 ? 0.468 -16.905 -4.621 1.00 70.00 106 GLY A C 1
ATOM 879 O O . GLY A 1 106 ? 1.704 -17.069 -4.735 1.00 70.00 106 GLY A O 1
#

Mean predicted aligned error: 4.48 Å

pLDDT: mean 88.99, std 5.94, range [58.56, 94.62]

Foldseek 3Di:
DVVVLVVVVVVVVVVLVPDDPVVCVVAVCQEDEDEPPQDPVNVLVCLVPPHVYYRYDLVCLVPPPLVVVVSNCVPLVPDDDDDDPPLVVLDDPNVVSSVVSVVSSD

Radius of gyration: 14.53 Å; Cα contacts (8 Å, |Δi|>4): 73; chains: 1; bounding box: 35×28×35 Å

Secondary structure (DSSP, 8-state):
-HHHHHHHHHHHHHHHTTS-HHHHHH-TT-EEEESTTS-HHHHHHHHHS--SEEEE-HHHIIIIISTTGGGGHHHHTT------S-GGG--HHHHHHHHHHHHTT-

Solvent-accessible surface area (backbone atoms only — not comparable to full-atom values): 6475 Å² total; per-residue (Å²): 109,70,68,54,55,54,50,52,49,52,52,52,51,57,56,52,68,72,49,59,66,80,61,40,71,78,42,84,51,44,62,44,78,46,52,94,83,48,47,72,68,54,52,49,48,42,51,78,57,59,44,83,37,78,48,65,48,75,62,41,43,59,70,63,39,63,79,43,38,78,68,36,43,84,49,61,79,67,63,85,78,84,86,75,7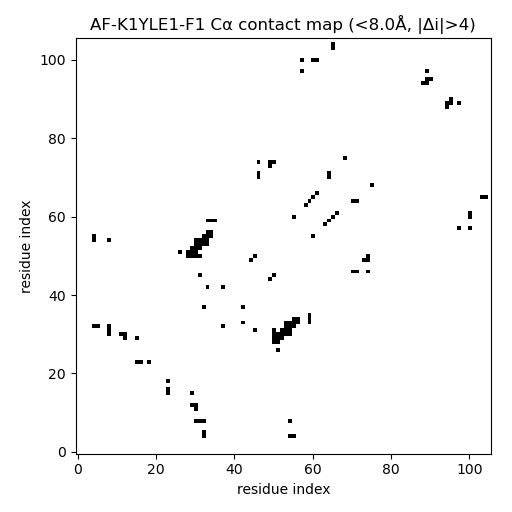8,68,62,87,73,51,50,71,74,59,21,55,53,51,52,56,50,54,60,69,76,105